Protein AF-A0A3B9QI66-F1 (afdb_monomer)

Foldseek 3Di:
DDDDDDPPDPDDDPDDDDDDDPVVVVCVVVVVDQDDDPCLVVDPDLLLNQVLVVLSVQCVVPQKDKDFLVVSCVSSVDPDDSVVVLVVLVVCQVVQPRPQWHWDAPPVRTMIMIGGDDDD

Secondary structure (DSSP, 8-state):
-----TT-----------PPPHHHHHHHHTT------GGGGG--SHHHHHHHHHHHHHSSSSSEEEEEHHHHHHHHT--S-HHHHHHHHHHHHHH--STTEEEEE-TTSSEEEEEEPP--

pLDDT: mean 89.0, std 13.98, range [36.25, 98.06]

Nearest PDB structures (foldseek):
  2o03-assembly1_A-2  TM=4.550E-01  e=5.191E-01  Mycobacterium tuberculosis
  7uoa-assembly1_A  TM=4.856E-01  e=1.124E+00  Homo sapiens
  5nl9-assembly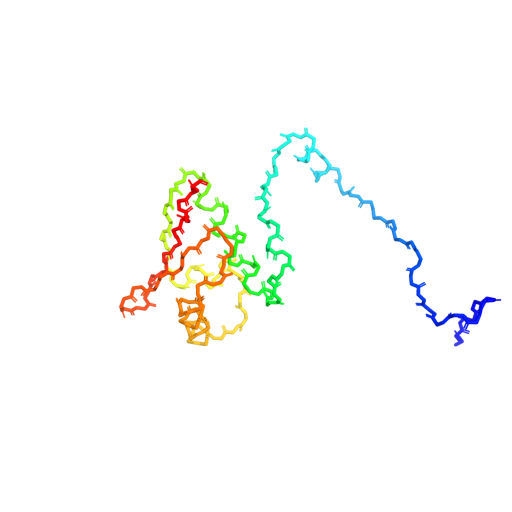1_B  TM=4.419E-01  e=9.266E-01  Leptospira interrogans serovar Copenhageni str. Fiocruz L1-130
  2dqr-assembly2_D  TM=4.094E-01  e=1.654E+00  Bacillus subtilis
  4urq-assembly1_Z  TM=3.107E-01  e=3.819E+00  Thermotoga maritima

Radius of gyration: 19.46 Å; Cα contacts (8 Å, |Δi|>4): 107; chains: 1; bounding box: 52×55×39 Å

Sequence (120 aa):
KRLENADGSEGRVMEMRITLSDWLFKAISANEVLSMHPDYFRLRKPIERRLYEIARKHCGAQHRWEVRLDLLHKKTGSRSPVKQFRYFLKELEGQQHLPDYMVEIRESGDYVTFTRRGSN

Mean predicted aligned error: 7.64 Å

Solvent-accessible surface area (backbone atoms only — not comparable to full-atom values): 7641 Å² total; per-residue (Å²): 136,85,87,79,68,100,77,84,67,84,87,71,85,88,76,85,88,81,85,76,56,72,67,59,53,50,36,57,76,68,65,74,65,83,88,74,62,80,64,52,77,70,53,81,50,71,67,58,46,45,50,49,52,52,44,52,69,58,36,66,88,34,64,59,37,77,43,46,42,71,59,49,42,59,75,63,63,61,86,64,56,70,70,58,50,50,52,54,50,52,54,47,40,74,64,52,75,53,72,66,37,40,49,46,64,47,93,89,63,53,37,36,36,40,33,53,54,81,82,127

Structure (mmCIF, N/CA/C/O backbone):
data_AF-A0A3B9QI66-F1
#
_entry.id   AF-A0A3B9QI66-F1
#
loop_
_atom_site.group_PDB
_atom_site.id
_atom_site.type_symbol
_atom_site.label_atom_id
_atom_site.label_alt_id
_atom_site.label_comp_id
_atom_site.label_asym_id
_atom_site.label_entity_id
_atom_site.label_seq_id
_atom_site.pdbx_PDB_ins_code
_atom_site.Cartn_x
_atom_site.Cartn_y
_atom_site.Cartn_z
_atom_site.occupancy
_atom_site.B_iso_or_equiv
_atom_site.auth_seq_id
_atom_site.auth_comp_id
_atom_site.auth_asym_id
_atom_site.auth_atom_id
_atom_site.pdbx_PDB_model_num
ATOM 1 N N . LYS A 1 1 ? 26.128 -34.986 -3.195 1.00 40.88 1 LYS A N 1
ATOM 2 C CA . LYS A 1 1 ? 27.363 -34.659 -3.949 1.00 40.88 1 LYS A CA 1
ATOM 3 C C . LYS A 1 1 ? 27.343 -33.155 -4.201 1.00 40.88 1 LYS A C 1
ATOM 5 O O . LYS A 1 1 ? 26.497 -32.704 -4.960 1.00 40.88 1 LYS A O 1
ATOM 10 N N . ARG A 1 2 ? 28.131 -32.382 -3.448 1.00 41.06 2 ARG A N 1
ATOM 11 C CA . ARG A 1 2 ? 28.225 -30.919 -3.577 1.00 41.06 2 ARG A CA 1
ATOM 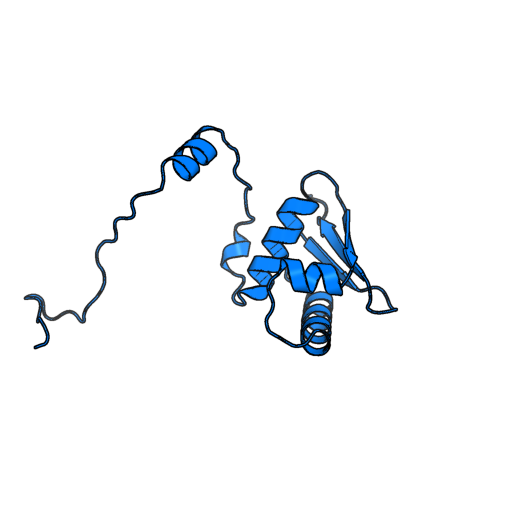12 C C . ARG A 1 2 ? 29.175 -30.637 -4.742 1.00 41.06 2 ARG A C 1
ATOM 14 O O . ARG A 1 2 ? 30.247 -31.227 -4.775 1.00 41.06 2 ARG A O 1
ATOM 21 N N . LEU A 1 3 ? 28.742 -29.846 -5.719 1.00 52.03 3 LEU A N 1
ATOM 22 C CA . LEU A 1 3 ? 29.617 -29.390 -6.797 1.00 52.03 3 LEU A CA 1
ATOM 23 C C . LEU A 1 3 ? 30.468 -28.252 -6.229 1.00 52.03 3 LEU A C 1
ATOM 25 O O . LEU A 1 3 ? 29.931 -27.229 -5.806 1.00 52.03 3 LEU A O 1
ATOM 29 N N . GLU A 1 4 ? 31.771 -28.484 -6.136 1.00 45.72 4 GLU A N 1
ATOM 30 C CA . GLU A 1 4 ? 32.769 -27.461 -5.837 1.00 45.72 4 GLU A CA 1
ATOM 31 C C . GLU A 1 4 ? 33.137 -26.768 -7.152 1.00 45.72 4 GLU A C 1
ATOM 33 O O . GLU A 1 4 ? 33.467 -27.435 -8.133 1.00 45.72 4 GLU A O 1
ATOM 38 N N . ASN A 1 5 ? 33.046 -25.439 -7.187 1.00 54.34 5 ASN A N 1
ATOM 39 C CA . ASN A 1 5 ? 33.547 -24.645 -8.305 1.00 54.34 5 ASN A CA 1
ATOM 40 C C . ASN A 1 5 ? 35.017 -24.279 -8.049 1.00 54.34 5 ASN A C 1
ATOM 42 O O . ASN A 1 5 ? 35.427 -24.072 -6.907 1.00 54.34 5 ASN A O 1
ATOM 46 N N . ALA A 1 6 ? 35.798 -24.204 -9.126 1.00 56.28 6 ALA A N 1
ATOM 47 C CA . ALA A 1 6 ? 37.263 -24.210 -9.131 1.00 56.28 6 ALA A CA 1
ATOM 48 C C . ALA A 1 6 ? 37.972 -22.939 -8.600 1.00 56.28 6 ALA A C 1
ATOM 50 O O . ALA A 1 6 ? 39.176 -22.813 -8.803 1.00 56.28 6 ALA A O 1
ATOM 51 N N . ASP A 1 7 ? 37.283 -22.007 -7.930 1.00 59.66 7 ASP A N 1
ATOM 52 C CA . ASP A 1 7 ? 37.876 -20.736 -7.465 1.00 59.66 7 ASP A CA 1
ATOM 53 C C . ASP A 1 7 ? 37.848 -20.501 -5.944 1.00 59.66 7 ASP A C 1
ATOM 55 O O . ASP A 1 7 ? 38.272 -19.446 -5.475 1.00 59.66 7 ASP A O 1
ATOM 59 N N . GLY A 1 8 ? 37.387 -21.471 -5.148 1.00 52.56 8 GLY A N 1
ATOM 60 C CA . GLY A 1 8 ? 37.434 -21.373 -3.685 1.00 52.56 8 GLY A CA 1
ATOM 61 C C . GLY A 1 8 ? 36.550 -20.278 -3.071 1.00 52.56 8 GLY A C 1
ATOM 62 O O . GLY A 1 8 ? 36.649 -20.036 -1.868 1.00 52.56 8 GLY A O 1
ATOM 63 N N . SER A 1 9 ? 35.666 -19.633 -3.840 1.00 59.41 9 SER A N 1
ATOM 64 C CA . SER A 1 9 ? 34.695 -18.680 -3.303 1.00 59.41 9 SER A CA 1
ATOM 65 C C . SER A 1 9 ? 33.343 -19.357 -3.027 1.00 59.41 9 SER A C 1
ATOM 67 O O . SER A 1 9 ? 32.790 -20.091 -3.848 1.00 59.41 9 SER A O 1
ATOM 69 N N . GLU A 1 10 ? 32.804 -19.155 -1.821 1.00 61.62 10 GLU A N 1
ATOM 70 C CA . GLU A 1 10 ? 31.506 -19.688 -1.389 1.00 61.62 10 GLU A CA 1
ATOM 71 C C . GLU A 1 10 ? 30.369 -19.258 -2.330 1.00 61.62 10 GLU A C 1
ATOM 73 O O . GLU A 1 10 ? 29.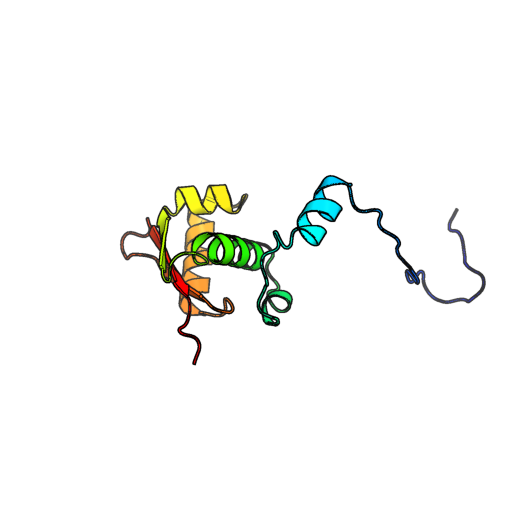839 -18.166 -2.180 1.00 61.62 10 GLU A O 1
ATOM 78 N N . GLY A 1 11 ? 29.957 -20.120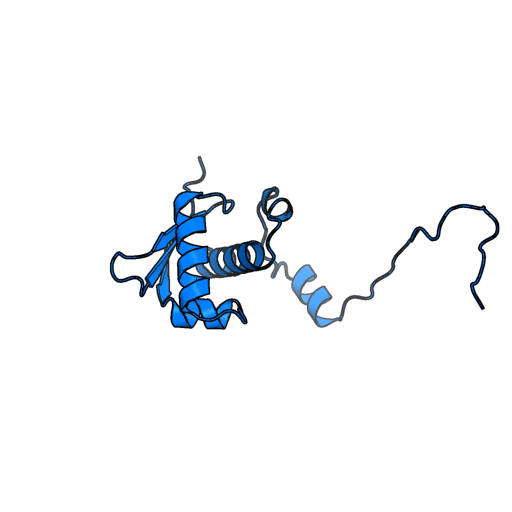 -3.264 1.00 63.53 11 GLY A N 1
ATOM 79 C CA . GLY A 1 11 ? 28.591 -20.211 -3.808 1.00 63.53 11 GLY A CA 1
ATOM 80 C C . GLY A 1 11 ? 27.839 -18.907 -4.124 1.00 63.53 11 GLY A C 1
ATOM 81 O O . GLY A 1 11 ? 26.621 -18.866 -3.937 1.00 63.53 11 GLY A O 1
ATOM 82 N N . ARG A 1 12 ? 28.513 -17.839 -4.571 1.00 75.69 12 ARG A N 1
ATOM 83 C CA . ARG A 1 12 ? 27.858 -16.570 -4.919 1.00 75.69 12 ARG A CA 1
ATOM 84 C C . ARG A 1 12 ? 27.245 -16.676 -6.309 1.00 75.69 12 ARG A C 1
ATOM 86 O O . ARG A 1 12 ? 27.895 -17.102 -7.259 1.00 75.69 12 ARG A O 1
ATOM 93 N N . VAL A 1 13 ? 25.982 -16.275 -6.433 1.00 82.69 13 VAL A N 1
ATOM 94 C CA . VAL A 1 13 ? 25.325 -16.143 -7.738 1.00 82.69 13 VAL A CA 1
ATOM 95 C C . VAL A 1 13 ? 25.957 -14.958 -8.467 1.00 82.69 13 VAL A C 1
ATOM 97 O O . VAL A 1 13 ? 25.817 -13.822 -8.021 1.00 82.69 13 VAL A O 1
ATOM 100 N N . MET A 1 14 ? 26.659 -15.237 -9.567 1.00 88.62 14 MET A N 1
ATOM 101 C CA . MET A 1 14 ? 27.354 -14.224 -10.374 1.00 88.62 14 MET A CA 1
ATOM 102 C C . MET A 1 14 ? 26.443 -13.584 -11.429 1.00 88.62 14 MET A C 1
ATOM 104 O O . MET A 1 14 ? 26.604 -12.413 -11.755 1.00 88.62 14 MET A O 1
ATOM 108 N N . GLU A 1 15 ? 25.465 -14.335 -11.939 1.00 90.69 15 GLU A N 1
ATOM 109 C CA . GLU A 1 15 ? 24.510 -13.869 -12.945 1.00 90.69 15 GLU A CA 1
ATOM 110 C C . GLU A 1 15 ? 23.165 -14.585 -12.764 1.00 90.69 15 GLU A C 1
ATOM 112 O O . GLU A 1 15 ? 23.113 -15.771 -12.430 1.00 90.69 15 GLU A O 1
ATOM 117 N N . MET A 1 16 ? 22.068 -13.867 -13.013 1.00 89.19 16 MET A N 1
ATOM 118 C CA . MET A 1 16 ? 20.734 -14.444 -13.154 1.00 89.19 16 MET A CA 1
ATOM 119 C C . MET A 1 16 ? 20.072 -13.877 -14.409 1.00 89.19 16 MET A C 1
ATOM 121 O O . MET A 1 16 ? 20.001 -12.663 -14.590 1.00 89.19 16 MET A O 1
ATOM 125 N N . ARG A 1 17 ? 19.536 -14.766 -15.248 1.00 94.19 17 ARG A N 1
ATOM 126 C CA . ARG A 1 17 ? 18.715 -14.410 -16.408 1.00 94.19 17 ARG A CA 1
ATOM 127 C C . ARG A 1 17 ? 17.266 -14.792 -16.145 1.00 94.19 17 ARG A C 1
ATOM 129 O O . ARG A 1 17 ? 16.991 -15.905 -15.707 1.00 94.19 17 ARG A O 1
ATOM 136 N N . ILE A 1 18 ? 16.351 -13.874 -16.436 1.00 92.69 18 ILE A N 1
ATOM 137 C CA . ILE A 1 18 ? 14.908 -14.081 -16.297 1.00 92.69 18 ILE A CA 1
ATOM 138 C C . ILE A 1 18 ? 14.262 -13.758 -17.643 1.00 92.69 18 ILE A C 1
ATOM 140 O O . ILE A 1 18 ? 14.486 -12.682 -18.194 1.00 92.69 18 ILE A O 1
ATOM 144 N N . THR A 1 19 ? 13.453 -14.678 -18.163 1.00 95.00 19 THR A N 1
ATOM 145 C CA . THR A 1 19 ? 12.612 -14.424 -19.338 1.00 95.00 19 THR A CA 1
ATOM 146 C C . THR A 1 19 ? 11.278 -13.855 -18.871 1.00 95.00 19 THR A C 1
ATOM 148 O O . THR A 1 19 ? 10.557 -14.502 -18.112 1.00 95.00 19 THR A O 1
ATOM 151 N N . LEU A 1 20 ? 10.950 -12.638 -19.306 1.00 93.75 20 LEU A N 1
ATOM 152 C CA . LEU A 1 20 ? 9.643 -12.039 -19.043 1.00 93.75 20 LEU A CA 1
ATOM 153 C C . LEU A 1 20 ? 8.588 -12.695 -19.935 1.00 93.75 20 LEU A C 1
ATOM 155 O O . LEU A 1 20 ? 8.849 -12.995 -21.096 1.00 93.75 20 LEU A O 1
ATOM 159 N N . SER A 1 21 ? 7.379 -12.878 -19.411 1.00 95.75 21 SER A N 1
ATOM 160 C CA . SER A 1 21 ? 6.239 -13.285 -20.235 1.00 95.75 21 SER A CA 1
ATOM 161 C C . SER A 1 21 ? 5.888 -12.206 -21.265 1.00 95.75 21 SER A C 1
ATOM 163 O O . SER A 1 21 ? 5.955 -11.017 -20.935 1.00 95.75 21 SER A O 1
ATOM 165 N N . ASP A 1 22 ? 5.379 -12.612 -22.428 1.00 94.75 22 ASP A N 1
ATOM 166 C CA . ASP A 1 22 ? 4.970 -11.702 -23.509 1.00 94.75 22 ASP A CA 1
ATOM 167 C C . ASP A 1 22 ? 4.004 -10.604 -23.049 1.00 94.75 22 ASP A C 1
ATOM 169 O O . ASP A 1 22 ? 4.096 -9.465 -23.504 1.00 94.75 22 ASP A O 1
ATOM 173 N N . TRP A 1 23 ? 3.080 -10.927 -22.135 1.00 93.56 23 TRP A N 1
ATOM 174 C CA . TRP A 1 23 ? 2.114 -9.955 -21.613 1.00 93.56 23 TRP A CA 1
ATOM 175 C C . TRP A 1 23 ? 2.826 -8.801 -20.890 1.00 93.56 23 TRP A C 1
ATOM 177 O O . TRP A 1 23 ? 2.552 -7.635 -21.164 1.00 93.56 23 TRP A O 1
ATOM 187 N N . LEU A 1 24 ? 3.766 -9.125 -19.998 1.00 89.19 24 LEU A N 1
ATOM 188 C CA . LEU A 1 24 ? 4.478 -8.144 -19.183 1.00 89.19 24 LEU A CA 1
ATOM 189 C C . LEU A 1 24 ? 5.376 -7.267 -20.055 1.00 89.19 24 LEU A C 1
ATOM 191 O O . LEU A 1 24 ? 5.434 -6.058 -19.851 1.00 89.19 24 LEU A O 1
ATOM 195 N N . PHE A 1 25 ? 6.033 -7.866 -21.051 1.00 92.25 25 PHE A N 1
ATOM 196 C CA . PHE A 1 25 ? 6.822 -7.115 -22.022 1.00 92.25 25 PHE A CA 1
ATOM 197 C C . PHE A 1 25 ? 5.956 -6.081 -22.753 1.00 92.25 25 PHE A C 1
ATOM 199 O O . PHE A 1 25 ? 6.306 -4.904 -22.777 1.00 92.25 25 PHE A O 1
ATOM 206 N N . LYS A 1 26 ? 4.779 -6.490 -23.252 1.00 93.25 26 LYS A N 1
ATOM 207 C CA . LYS A 1 26 ? 3.827 -5.585 -23.916 1.00 93.25 26 LYS A CA 1
ATOM 208 C C . LYS A 1 26 ? 3.356 -4.451 -23.004 1.00 93.25 26 LYS A C 1
ATOM 210 O O . LYS A 1 26 ? 3.334 -3.309 -23.450 1.00 93.25 26 LYS A O 1
ATOM 215 N N . ALA A 1 27 ? 3.024 -4.738 -21.745 1.00 91.44 27 ALA A N 1
ATOM 216 C CA . ALA A 1 27 ? 2.585 -3.718 -20.788 1.00 91.44 27 ALA A CA 1
ATOM 217 C C . ALA A 1 27 ? 3.674 -2.667 -20.517 1.00 91.44 27 ALA A C 1
ATOM 219 O O . ALA A 1 27 ? 3.393 -1.469 -20.476 1.00 91.44 27 ALA A O 1
ATOM 220 N N . ILE A 1 28 ? 4.933 -3.104 -20.392 1.00 89.88 28 ILE A N 1
ATOM 221 C CA . ILE A 1 28 ? 6.083 -2.199 -20.267 1.00 89.88 28 ILE A CA 1
ATOM 222 C C . ILE A 1 28 ? 6.229 -1.357 -21.540 1.00 89.88 28 ILE A C 1
ATOM 224 O O . ILE A 1 28 ? 6.340 -0.138 -21.445 1.00 89.88 28 ILE A O 1
ATOM 228 N N . SER A 1 29 ? 6.179 -1.977 -22.725 1.00 92.06 29 SER A N 1
ATOM 229 C CA . SER A 1 29 ? 6.264 -1.264 -24.009 1.00 92.06 29 SER A CA 1
ATOM 230 C C . SER A 1 29 ? 5.131 -0.253 -24.215 1.00 92.06 29 SER A C 1
ATOM 232 O O . SER A 1 29 ? 5.330 0.752 -24.890 1.00 92.06 29 SER A O 1
ATOM 234 N N . ALA A 1 30 ? 3.961 -0.499 -23.625 1.00 92.31 30 ALA A N 1
ATOM 235 C CA . ALA A 1 30 ? 2.804 0.388 -23.669 1.00 92.31 30 ALA A CA 1
ATOM 236 C C . ALA A 1 30 ? 2.807 1.477 -22.572 1.00 92.31 30 ALA A C 1
ATOM 238 O O . ALA A 1 30 ? 1.847 2.236 -22.475 1.00 92.31 30 ALA A O 1
ATOM 239 N N . ASN A 1 31 ? 3.862 1.579 -21.750 1.00 85.94 31 ASN A N 1
ATOM 240 C CA . ASN A 1 31 ? 3.936 2.477 -20.588 1.00 85.94 31 ASN A CA 1
ATOM 241 C C . ASN A 1 31 ? 2.796 2.282 -19.568 1.00 85.94 31 ASN A C 1
ATOM 243 O O . ASN A 1 31 ? 2.458 3.194 -18.813 1.00 85.94 31 ASN A O 1
ATOM 247 N N . GLU A 1 32 ? 2.238 1.075 -19.470 1.00 85.56 32 GLU A N 1
ATOM 248 C CA . GLU A 1 32 ? 1.187 0.724 -18.503 1.00 85.56 32 GLU A CA 1
ATOM 249 C C . GLU A 1 32 ? 1.773 0.379 -17.120 1.00 85.56 32 GLU A C 1
ATOM 251 O O . GLU A 1 32 ? 1.348 -0.556 -16.436 1.00 85.56 32 GLU A O 1
ATOM 256 N N . VAL A 1 33 ? 2.785 1.136 -16.696 1.00 84.69 33 VAL A N 1
ATOM 257 C CA . VAL A 1 33 ? 3.551 0.905 -15.467 1.00 84.69 33 VAL A CA 1
ATOM 258 C C . VAL A 1 33 ? 3.323 2.027 -14.459 1.00 84.69 33 VAL A C 1
ATOM 260 O O . VAL A 1 33 ? 3.229 3.203 -14.806 1.00 84.69 33 VAL A O 1
ATOM 263 N N . LEU A 1 34 ? 3.245 1.670 -13.176 1.00 87.19 34 LEU A N 1
ATOM 264 C CA . LEU A 1 34 ? 3.175 2.645 -12.088 1.00 87.19 34 LEU A CA 1
ATOM 265 C C . LEU A 1 34 ? 4.575 2.933 -11.555 1.00 87.19 34 LEU A C 1
ATOM 267 O O . LEU A 1 34 ? 5.259 2.032 -11.070 1.00 87.19 34 LEU A O 1
ATOM 271 N N . SER A 1 35 ? 4.972 4.203 -11.596 1.00 88.12 35 SER A N 1
ATOM 272 C CA . SER A 1 35 ? 6.212 4.658 -10.974 1.00 88.12 35 SER A CA 1
ATOM 273 C C . SER A 1 35 ? 6.102 4.622 -9.449 1.00 88.12 35 SER A C 1
ATOM 275 O O . SER A 1 35 ? 5.087 5.025 -8.866 1.00 88.12 35 SER A O 1
ATOM 277 N N . MET A 1 36 ? 7.170 4.149 -8.808 1.00 91.25 36 MET A N 1
ATOM 278 C CA . MET A 1 36 ? 7.308 4.083 -7.354 1.00 91.25 36 MET A CA 1
ATOM 279 C C . MET A 1 36 ? 8.323 5.124 -6.877 1.00 91.25 36 MET A C 1
ATOM 281 O O . MET A 1 36 ? 9.294 5.417 -7.573 1.00 91.25 36 MET A O 1
ATOM 285 N N . HIS A 1 37 ? 8.109 5.665 -5.680 1.00 92.44 37 HIS A N 1
ATOM 286 C CA . HIS A 1 37 ? 9.073 6.536 -5.012 1.00 92.44 37 HIS A CA 1
ATOM 287 C C . HIS A 1 37 ? 10.365 5.753 -4.703 1.00 92.44 37 HIS A C 1
ATOM 289 O O . HIS A 1 37 ? 10.257 4.602 -4.279 1.00 92.44 37 HIS A O 1
ATOM 295 N N . PRO A 1 38 ? 11.575 6.333 -4.825 1.00 93.25 38 PRO A N 1
ATOM 296 C CA . PRO A 1 38 ? 12.829 5.626 -4.529 1.00 93.25 38 PRO A CA 1
ATOM 297 C C . PRO A 1 38 ? 12.876 4.989 -3.128 1.00 93.25 38 PRO A C 1
ATOM 299 O O . PRO A 1 38 ? 13.339 3.861 -2.962 1.00 93.25 38 PRO A O 1
ATOM 302 N N . ASP A 1 39 ? 12.315 5.669 -2.123 1.00 94.62 39 ASP A N 1
ATOM 303 C CA . ASP A 1 39 ? 12.225 5.141 -0.751 1.00 94.62 39 ASP A CA 1
ATOM 304 C C . ASP A 1 39 ? 11.288 3.931 -0.593 1.00 94.62 39 ASP A C 1
ATOM 306 O O . ASP A 1 39 ? 11.321 3.278 0.450 1.00 94.62 39 ASP A O 1
ATOM 310 N N . TYR A 1 40 ? 10.497 3.559 -1.608 1.00 95.31 40 TYR A N 1
ATOM 311 C CA . TYR A 1 40 ? 9.719 2.313 -1.592 1.00 95.31 40 TYR A CA 1
ATOM 312 C C . TYR A 1 40 ? 10.613 1.102 -1.299 1.00 95.31 40 TYR A C 1
ATOM 314 O O . TYR A 1 40 ? 10.260 0.240 -0.493 1.00 95.31 40 TYR A O 1
ATOM 322 N N . PHE A 1 41 ? 11.817 1.065 -1.878 1.00 94.31 41 PHE A N 1
ATOM 323 C CA . PHE A 1 41 ? 12.758 -0.036 -1.668 1.00 94.31 41 PHE A CA 1
ATOM 324 C C . PHE A 1 41 ? 13.321 -0.084 -0.241 1.00 94.31 41 PHE A C 1
ATOM 326 O O . PHE A 1 41 ? 13.796 -1.136 0.193 1.00 94.31 41 PHE A O 1
ATOM 333 N N . ARG A 1 42 ? 13.218 1.018 0.519 1.00 95.25 42 ARG A N 1
ATOM 334 C CA . ARG A 1 42 ? 13.607 1.078 1.936 1.00 95.25 42 ARG A CA 1
ATOM 335 C C . ARG A 1 42 ? 12.555 0.471 2.864 1.00 95.25 42 ARG A C 1
ATOM 337 O O . ARG A 1 42 ? 12.904 0.099 3.984 1.00 95.25 42 ARG A O 1
ATOM 344 N N . LEU A 1 43 ? 11.305 0.312 2.414 1.00 95.69 43 LEU A N 1
ATOM 345 C CA . LEU A 1 43 ? 10.278 -0.403 3.174 1.00 95.69 43 LEU A CA 1
ATOM 346 C C . LEU A 1 43 ? 10.721 -1.853 3.372 1.00 95.69 43 LEU A C 1
ATOM 348 O O . LEU A 1 43 ? 10.924 -2.591 2.403 1.00 95.69 43 LEU A O 1
ATOM 352 N N . ARG A 1 44 ? 10.887 -2.264 4.630 1.00 94.44 44 ARG A N 1
ATOM 353 C CA . ARG A 1 44 ? 11.380 -3.606 4.973 1.00 94.44 44 ARG A CA 1
ATOM 354 C C . ARG A 1 44 ? 10.256 -4.613 5.164 1.00 94.44 44 ARG A C 1
ATOM 356 O O . ARG A 1 44 ? 10.464 -5.794 4.900 1.00 94.44 44 ARG A O 1
ATOM 363 N N . LYS A 1 45 ? 9.071 -4.176 5.605 1.00 94.50 45 LYS A N 1
ATOM 364 C CA . LYS A 1 45 ? 7.949 -5.091 5.833 1.00 94.50 45 LYS A CA 1
ATOM 365 C C . LYS A 1 45 ? 7.183 -5.314 4.519 1.00 94.50 45 LYS A C 1
ATOM 367 O O . LYS A 1 45 ? 6.717 -4.340 3.925 1.00 94.50 45 LYS A O 1
ATOM 372 N N . PRO A 1 46 ? 6.978 -6.570 4.071 1.00 94.81 46 PRO A N 1
ATOM 373 C CA . PRO A 1 46 ? 6.226 -6.856 2.844 1.00 94.81 46 PRO A CA 1
ATOM 374 C C . PRO A 1 46 ? 4.817 -6.251 2.834 1.00 94.81 46 PRO A C 1
ATOM 376 O O . PRO A 1 46 ? 4.340 -5.788 1.802 1.00 94.81 46 PRO A O 1
ATOM 379 N N . ILE A 1 47 ? 4.166 -6.199 3.999 1.00 95.81 47 ILE A N 1
ATOM 380 C CA . ILE A 1 47 ? 2.830 -5.614 4.139 1.00 95.81 47 ILE A CA 1
ATOM 381 C C . ILE A 1 47 ? 2.820 -4.096 3.898 1.00 95.81 47 ILE A C 1
ATOM 383 O O . ILE A 1 47 ? 1.878 -3.585 3.301 1.00 95.81 47 ILE A O 1
ATOM 387 N N . GLU A 1 48 ? 3.879 -3.377 4.282 1.00 96.62 48 GLU A N 1
ATOM 388 C CA . GLU A 1 48 ? 4.003 -1.933 4.039 1.00 96.62 48 GLU A CA 1
ATOM 389 C C . GLU A 1 48 ? 4.192 -1.657 2.548 1.00 96.62 48 GLU A C 1
ATOM 391 O O . GLU A 1 48 ? 3.524 -0.784 1.999 1.00 96.62 48 GLU A O 1
ATOM 396 N N . ARG A 1 49 ? 5.024 -2.457 1.863 1.00 97.25 49 ARG A N 1
ATOM 397 C CA . ARG A 1 49 ? 5.161 -2.393 0.396 1.00 97.25 49 ARG A CA 1
ATOM 398 C C . ARG A 1 49 ? 3.822 -2.619 -0.293 1.00 97.25 49 ARG A C 1
ATOM 400 O O . ARG A 1 49 ? 3.437 -1.847 -1.168 1.00 97.25 49 ARG A O 1
ATOM 407 N N . ARG A 1 50 ? 3.074 -3.631 0.153 1.00 97.25 50 ARG A N 1
ATOM 408 C CA . ARG A 1 50 ? 1.763 -3.934 -0.416 1.00 97.25 50 ARG A CA 1
ATOM 409 C C . ARG A 1 50 ? 0.763 -2.796 -0.209 1.00 97.25 50 ARG A C 1
ATOM 411 O O . ARG A 1 50 ? 0.002 -2.478 -1.119 1.00 97.25 50 ARG A O 1
ATOM 418 N N . LEU A 1 51 ? 0.763 -2.171 0.966 1.00 97.06 51 LEU A N 1
ATOM 419 C CA . LEU A 1 51 ? -0.071 -1.001 1.244 1.00 97.06 51 LEU A CA 1
ATOM 420 C C . LEU A 1 51 ? 0.321 0.199 0.380 1.00 97.06 51 LEU A C 1
ATOM 422 O O . LEU A 1 51 ? -0.571 0.839 -0.172 1.00 97.06 51 LEU A O 1
ATOM 426 N N . TYR A 1 52 ? 1.621 0.453 0.201 1.00 96.50 52 TYR A N 1
ATOM 427 C CA . TYR A 1 52 ? 2.115 1.491 -0.707 1.00 96.50 52 TYR A CA 1
ATOM 428 C C . TYR A 1 52 ? 1.602 1.280 -2.134 1.00 96.50 52 TYR A C 1
ATOM 430 O O . TYR A 1 52 ? 1.064 2.203 -2.734 1.00 96.50 52 TYR A O 1
ATOM 438 N N . GLU A 1 53 ? 1.719 0.067 -2.677 1.00 95.69 53 GLU A N 1
ATOM 439 C CA . GLU A 1 53 ? 1.257 -0.257 -4.035 1.00 95.69 53 GLU A CA 1
ATOM 440 C C . GLU A 1 53 ? -0.245 -0.022 -4.206 1.00 95.69 53 GLU A C 1
ATOM 442 O O . GLU A 1 53 ? -0.685 0.552 -5.204 1.00 95.69 53 GLU A O 1
ATOM 447 N N . ILE A 1 54 ? -1.039 -0.458 -3.223 1.00 96.38 54 ILE A N 1
ATOM 448 C CA . ILE A 1 54 ? -2.492 -0.277 -3.221 1.00 96.38 54 ILE A CA 1
ATOM 449 C C . ILE A 1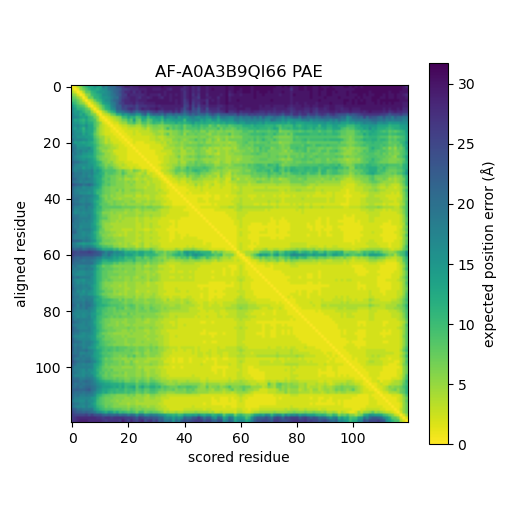 54 ? -2.827 1.218 -3.162 1.00 96.38 54 ILE A C 1
ATOM 451 O O . ILE A 1 54 ? -3.626 1.689 -3.973 1.00 96.38 54 ILE A O 1
ATOM 455 N N . ALA A 1 55 ? -2.190 1.969 -2.259 1.00 95.38 55 ALA A N 1
ATOM 456 C CA . ALA A 1 55 ? -2.355 3.414 -2.162 1.00 95.38 55 ALA A CA 1
ATOM 457 C C . ALA A 1 55 ? -1.957 4.102 -3.475 1.00 95.38 55 ALA A C 1
ATOM 459 O O . ALA A 1 55 ? -2.735 4.882 -4.009 1.00 95.38 55 ALA A O 1
ATOM 460 N N . ARG A 1 56 ? -0.817 3.747 -4.077 1.00 93.94 56 ARG A N 1
ATOM 461 C CA . ARG A 1 56 ? -0.351 4.298 -5.360 1.00 93.94 56 ARG A CA 1
ATOM 462 C C . ARG A 1 56 ? -1.328 4.036 -6.496 1.00 93.94 56 ARG A C 1
ATOM 464 O O . ARG A 1 56 ? -1.613 4.941 -7.278 1.00 93.94 56 ARG A O 1
ATOM 471 N N . LYS A 1 57 ? -1.883 2.824 -6.568 1.00 93.31 57 LYS A N 1
ATOM 472 C CA . LYS A 1 57 ? -2.884 2.462 -7.578 1.00 93.31 57 LYS A CA 1
ATOM 473 C C . LYS A 1 57 ? -4.181 3.257 -7.416 1.00 93.31 57 LYS A C 1
ATOM 475 O O . LYS A 1 57 ? -4.788 3.614 -8.422 1.00 93.31 57 LYS A O 1
ATOM 480 N N . HIS A 1 58 ? -4.614 3.519 -6.182 1.00 93.94 58 HIS A N 1
ATOM 481 C CA . HIS A 1 58 ? -5.911 4.141 -5.901 1.00 93.94 58 HIS A CA 1
ATOM 482 C C . HIS A 1 58 ? -5.870 5.673 -5.747 1.00 93.94 58 HIS A C 1
ATOM 484 O O . HIS A 1 58 ? -6.838 6.336 -6.120 1.00 93.94 58 HIS A O 1
ATOM 490 N N . CYS A 1 59 ? -4.758 6.236 -5.270 1.00 90.31 59 CYS A N 1
ATOM 491 C CA . CYS A 1 59 ? -4.485 7.675 -5.161 1.00 90.31 59 CYS A CA 1
ATOM 492 C C . CYS A 1 59 ? -3.808 8.258 -6.422 1.00 90.31 59 CYS A C 1
ATOM 494 O O . CYS A 1 59 ? -3.329 9.388 -6.407 1.00 90.31 59 CYS A O 1
ATOM 496 N N . GLY A 1 60 ? -3.705 7.491 -7.513 1.00 72.94 60 GLY A N 1
ATOM 497 C CA . GLY A 1 60 ? -3.149 7.980 -8.780 1.00 72.94 60 GLY A CA 1
ATOM 498 C C . GLY A 1 60 ? -4.082 8.959 -9.502 1.00 72.94 60 GLY A C 1
ATOM 499 O O . GLY A 1 60 ? -3.628 9.973 -10.016 1.00 72.94 60 GLY A O 1
ATOM 500 N N . ALA A 1 61 ? -5.391 8.682 -9.495 1.00 72.06 61 ALA A N 1
ATOM 501 C CA . ALA A 1 61 ? -6.408 9.540 -10.114 1.00 72.06 61 ALA A CA 1
ATOM 502 C C . ALA A 1 61 ? -6.978 10.608 -9.160 1.00 72.06 61 ALA A C 1
ATOM 504 O O . ALA A 1 61 ? -7.610 11.560 -9.604 1.00 72.06 61 ALA A O 1
ATOM 505 N N . GLN A 1 62 ? -6.778 10.449 -7.849 1.00 88.75 62 GLN A N 1
ATOM 506 C CA . GLN A 1 62 ? -7.366 11.293 -6.805 1.00 88.75 62 GLN A CA 1
ATOM 507 C C . GLN A 1 62 ? -6.372 11.513 -5.665 1.00 88.75 62 GLN A C 1
ATOM 509 O O . GLN A 1 62 ? -5.623 10.611 -5.304 1.00 88.75 62 GLN A O 1
ATOM 514 N N . HIS A 1 63 ? -6.394 12.695 -5.054 1.00 90.56 63 HIS A N 1
ATOM 515 C CA . HIS A 1 63 ? -5.453 13.050 -3.987 1.00 90.56 63 HIS A CA 1
ATOM 516 C C . HIS A 1 63 ? -5.637 12.222 -2.701 1.00 90.56 63 HIS A C 1
ATOM 518 O O . HIS A 1 63 ? -4.681 11.978 -1.965 1.00 90.56 63 HIS A O 1
ATOM 524 N N . ARG A 1 64 ? -6.863 11.758 -2.450 1.00 95.38 64 ARG A N 1
ATOM 525 C CA . ARG A 1 64 ? -7.262 11.022 -1.251 1.00 95.38 64 ARG A CA 1
ATOM 526 C C . ARG A 1 64 ? -8.062 9.790 -1.647 1.00 95.38 64 ARG A C 1
ATOM 528 O O . ARG A 1 64 ? -8.933 9.880 -2.503 1.00 95.38 64 ARG A O 1
ATOM 535 N N . TRP A 1 65 ? -7.799 8.663 -0.999 1.00 96.50 65 TRP A N 1
ATOM 536 C CA . TRP A 1 65 ? -8.576 7.440 -1.159 1.00 96.50 65 TRP A CA 1
ATOM 537 C C . TRP A 1 65 ? -8.937 6.861 0.204 1.00 96.50 65 TRP A C 1
ATOM 539 O O . TRP A 1 65 ? -8.073 6.659 1.053 1.00 96.50 65 TRP A O 1
ATOM 549 N N . 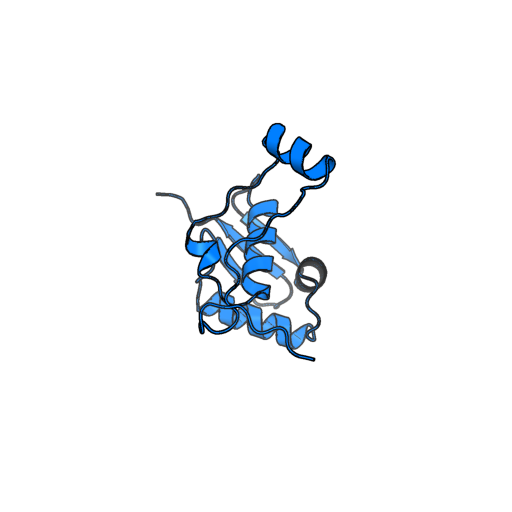GLU A 1 66 ? -10.219 6.578 0.403 1.00 96.75 66 GLU A N 1
ATOM 550 C CA . GLU A 1 66 ? -10.731 5.955 1.616 1.00 96.75 66 GLU A CA 1
ATOM 551 C C . GLU A 1 66 ? -11.237 4.542 1.317 1.00 96.75 66 GLU A C 1
ATOM 553 O O . GLU A 1 66 ? -11.848 4.276 0.279 1.00 96.75 66 GLU A O 1
ATOM 558 N N . VAL A 1 67 ? -10.970 3.619 2.237 1.00 97.50 67 VAL A N 1
ATOM 559 C CA . VAL A 1 67 ? -11.318 2.211 2.089 1.00 97.50 67 VAL A CA 1
ATOM 560 C C . VAL A 1 67 ? -11.702 1.604 3.428 1.00 97.50 67 VAL A C 1
ATOM 562 O O . VAL A 1 67 ? -11.118 1.914 4.466 1.00 97.50 67 VAL A O 1
ATOM 565 N N . ARG A 1 68 ? -12.677 0.694 3.409 1.00 97.94 68 ARG A N 1
ATOM 566 C CA . ARG A 1 68 ? -13.014 -0.099 4.590 1.00 97.94 68 ARG A CA 1
ATOM 567 C C . ARG A 1 68 ? -11.852 -1.000 5.001 1.00 97.94 68 ARG A C 1
ATOM 569 O O . ARG A 1 68 ? -11.216 -1.624 4.150 1.00 97.94 68 ARG A O 1
ATOM 576 N N . LEU A 1 69 ? -11.631 -1.137 6.304 1.00 97.38 69 LEU A N 1
ATOM 577 C CA . LEU A 1 69 ? -10.567 -1.954 6.885 1.00 97.38 69 LEU A CA 1
ATOM 578 C C . LEU A 1 69 ? -10.626 -3.411 6.401 1.00 97.38 69 LEU A C 1
ATOM 580 O O . LEU A 1 69 ? -9.596 -3.982 6.047 1.00 97.38 69 LEU A O 1
ATOM 584 N N . ASP A 1 70 ? -11.819 -4.008 6.354 1.00 96.56 70 ASP A N 1
ATOM 585 C CA . ASP A 1 70 ? -12.005 -5.398 5.925 1.00 96.56 70 ASP A CA 1
ATOM 586 C C . ASP A 1 70 ? -11.695 -5.592 4.433 1.00 96.56 70 ASP A C 1
ATOM 588 O O . ASP A 1 70 ? -11.094 -6.593 4.036 1.00 96.56 70 ASP A O 1
ATOM 592 N N . LEU A 1 71 ? -12.032 -4.603 3.603 1.00 97.94 71 LEU A N 1
ATOM 593 C CA . LEU A 1 71 ? -11.698 -4.622 2.184 1.00 97.94 71 LEU A CA 1
ATOM 594 C C . LEU A 1 71 ? -10.196 -4.411 1.959 1.00 97.94 71 LEU A C 1
ATOM 596 O O . LEU A 1 71 ? -9.607 -5.071 1.104 1.00 97.94 71 LEU A O 1
ATOM 600 N N . LEU A 1 72 ? -9.560 -3.526 2.729 1.00 98.06 72 LEU A N 1
ATOM 601 C CA . LEU A 1 72 ? -8.114 -3.322 2.672 1.00 98.06 72 LEU A CA 1
ATOM 602 C C . LEU A 1 72 ? -7.354 -4.585 3.100 1.00 98.06 72 LEU A C 1
ATOM 604 O O . LEU A 1 72 ? -6.410 -4.993 2.424 1.00 98.06 72 LEU A O 1
ATOM 608 N N . HIS A 1 73 ? -7.802 -5.252 4.166 1.00 98.06 73 HIS A N 1
ATOM 609 C CA . HIS A 1 73 ? -7.260 -6.540 4.608 1.00 98.06 73 HIS A CA 1
ATOM 610 C C . HIS A 1 73 ? -7.306 -7.585 3.482 1.00 98.06 73 HIS A C 1
ATOM 612 O O . HIS A 1 73 ? -6.279 -8.173 3.143 1.00 98.06 73 HIS A O 1
ATOM 618 N N . LYS A 1 74 ? -8.445 -7.707 2.787 1.00 97.56 74 LYS A N 1
ATOM 619 C CA . LYS A 1 74 ? -8.573 -8.578 1.604 1.00 97.56 74 LYS A CA 1
ATOM 620 C C . LYS A 1 74 ? -7.647 -8.162 0.454 1.00 97.56 74 LYS A C 1
ATOM 622 O O . LYS A 1 74 ? -6.966 -9.012 -0.109 1.00 97.56 74 LYS A O 1
ATOM 627 N N . LYS A 1 75 ? -7.574 -6.867 0.116 1.00 97.38 75 LYS A N 1
ATOM 628 C CA . LYS A 1 75 ? -6.715 -6.338 -0.970 1.00 97.38 75 LYS A CA 1
ATOM 629 C C . LYS A 1 75 ? -5.221 -6.563 -0.716 1.00 97.38 75 LYS A C 1
ATOM 631 O O . LYS A 1 75 ? -4.461 -6.800 -1.659 1.00 97.38 75 LYS A O 1
ATOM 636 N N . THR A 1 76 ? -4.800 -6.471 0.545 1.00 96.94 76 THR A N 1
ATOM 637 C CA . THR A 1 76 ? -3.415 -6.760 0.946 1.00 96.94 76 THR A CA 1
ATOM 638 C C . THR A 1 76 ? -3.092 -8.250 0.923 1.00 96.94 76 THR A C 1
ATOM 640 O O . THR A 1 76 ? -1.921 -8.601 0.818 1.00 96.94 76 THR A O 1
ATOM 643 N N . GLY A 1 77 ? -4.102 -9.122 1.000 1.00 95.31 77 GLY A N 1
ATOM 644 C CA . GLY A 1 77 ? -3.899 -10.563 1.135 1.00 95.31 77 GLY A CA 1
ATOM 645 C C . GLY A 1 77 ? -3.282 -10.948 2.482 1.00 95.31 77 GLY A C 1
ATOM 646 O O . GLY A 1 77 ? -2.630 -11.990 2.580 1.00 95.31 77 GLY A O 1
ATOM 647 N N . SER A 1 78 ? -3.438 -10.106 3.513 1.00 95.12 78 SER A N 1
ATOM 648 C CA . SER A 1 78 ? -2.880 -10.383 4.835 1.00 95.12 78 SER A CA 1
ATOM 649 C C . SER A 1 78 ? -3.478 -11.663 5.421 1.00 95.12 78 SER A C 1
ATOM 651 O O . SER A 1 78 ? -4.693 -11.851 5.442 1.00 95.12 78 SER A O 1
ATOM 653 N N . ARG A 1 79 ? -2.611 -12.534 5.945 1.00 94.94 79 ARG A N 1
ATOM 654 C CA . ARG A 1 79 ? -3.014 -13.764 6.646 1.00 94.94 79 ARG A CA 1
ATOM 655 C C . ARG A 1 79 ? -3.233 -13.556 8.144 1.00 94.94 79 ARG A C 1
ATOM 657 O O . ARG A 1 79 ? -3.718 -14.462 8.813 1.00 94.94 79 ARG A O 1
ATOM 664 N N . SER A 1 80 ? -2.860 -12.394 8.685 1.00 94.88 80 SER A N 1
ATOM 665 C CA . SER A 1 80 ? -3.078 -12.098 10.100 1.00 94.88 80 SER A CA 1
ATOM 666 C C . SER A 1 80 ? -4.565 -11.863 10.391 1.00 94.88 80 SER A C 1
ATOM 668 O O . SER A 1 80 ? -5.298 -11.398 9.512 1.00 94.88 80 SER A O 1
ATOM 670 N N . PRO A 1 81 ? -5.035 -12.127 11.623 1.00 96.69 81 PRO A N 1
ATOM 671 C CA . PRO A 1 81 ? -6.374 -11.733 12.042 1.00 96.69 81 PRO A CA 1
ATOM 672 C C . PRO A 1 81 ? -6.605 -10.228 11.854 1.00 96.69 81 PRO A C 1
ATOM 674 O O . PRO A 1 81 ? -5.711 -9.420 12.114 1.00 96.69 81 PRO A O 1
ATOM 677 N N . VAL A 1 82 ? -7.830 -9.829 11.492 1.00 95.56 82 VAL A N 1
ATOM 678 C CA . VAL A 1 82 ? -8.186 -8.418 11.222 1.00 95.56 82 VAL A CA 1
ATOM 679 C C . VAL A 1 82 ? -7.824 -7.492 12.391 1.00 95.56 82 VAL A C 1
ATOM 681 O O . VAL A 1 82 ? -7.360 -6.377 12.175 1.00 95.56 82 VAL A O 1
ATOM 684 N N . LYS A 1 83 ? -7.953 -7.966 13.637 1.00 95.25 83 LYS A N 1
ATOM 685 C CA . LYS A 1 83 ? -7.561 -7.209 14.837 1.00 95.25 83 LYS A CA 1
ATOM 686 C C . LYS A 1 83 ? -6.060 -6.891 14.871 1.00 95.25 83 LYS A C 1
ATOM 688 O O . LYS A 1 83 ? -5.689 -5.767 15.195 1.00 95.25 83 LYS A O 1
ATOM 693 N N . GLN A 1 84 ? -5.206 -7.853 14.515 1.00 96.38 84 GLN A N 1
ATOM 694 C CA . GLN A 1 84 ? -3.756 -7.634 14.441 1.00 96.38 84 GLN A CA 1
ATOM 695 C C . GLN A 1 84 ? -3.398 -6.724 13.267 1.00 96.38 84 GLN A C 1
ATOM 697 O O . GLN A 1 84 ? -2.550 -5.851 13.404 1.00 96.38 84 GLN A O 1
ATOM 702 N N . PHE A 1 85 ? -4.082 -6.877 12.131 1.00 96.75 85 PHE A N 1
ATOM 703 C CA . PHE A 1 85 ? -3.912 -5.976 10.995 1.00 96.75 85 PHE A CA 1
ATOM 704 C C . PHE A 1 85 ? -4.279 -4.528 11.346 1.00 96.75 85 PHE A C 1
ATOM 706 O O . PHE A 1 85 ? -3.539 -3.612 11.005 1.00 96.75 85 PHE A O 1
ATOM 713 N N . ARG A 1 86 ? -5.370 -4.317 12.094 1.00 96.06 86 ARG A N 1
ATOM 714 C CA . ARG A 1 86 ? -5.746 -2.997 12.618 1.00 96.06 86 ARG A CA 1
ATOM 715 C C . ARG A 1 86 ? -4.665 -2.417 13.527 1.00 96.06 86 ARG A C 1
ATOM 717 O O . ARG A 1 86 ? -4.333 -1.249 13.378 1.00 96.06 86 ARG A O 1
ATOM 724 N N . TYR A 1 87 ? -4.127 -3.216 14.448 1.00 95.81 87 TYR A N 1
ATOM 725 C CA . TYR A 1 87 ? -3.046 -2.780 15.335 1.00 95.81 87 TYR A CA 1
ATOM 726 C C . TYR A 1 87 ? -1.804 -2.360 14.536 1.00 95.81 87 TYR A C 1
ATOM 728 O O . TYR A 1 87 ? -1.286 -1.267 14.729 1.00 95.81 87 TYR A O 1
ATOM 736 N N . PHE A 1 88 ? -1.407 -3.170 13.554 1.00 96.06 88 PHE A N 1
ATOM 737 C CA . PHE A 1 88 ? -0.317 -2.834 12.642 1.00 96.06 88 PHE A CA 1
ATOM 738 C C . PHE A 1 88 ? -0.572 -1.519 11.882 1.00 96.06 88 PHE A C 1
ATOM 740 O O . PHE A 1 88 ? 0.318 -0.680 11.774 1.00 96.06 88 PHE A O 1
ATOM 747 N N . LEU A 1 89 ? -1.792 -1.303 11.378 1.00 96.94 89 LEU A N 1
ATOM 748 C CA . LEU A 1 89 ? -2.135 -0.048 10.710 1.00 96.94 89 LEU A CA 1
ATOM 749 C C . LEU A 1 89 ? -2.100 1.146 11.673 1.00 96.94 89 LEU A C 1
ATOM 751 O O . LEU A 1 89 ? -1.726 2.233 11.251 1.00 96.94 89 LEU A O 1
ATOM 755 N N . LYS A 1 90 ? -2.471 0.963 12.947 1.00 96.44 90 LYS A N 1
ATOM 756 C CA . LYS A 1 90 ? -2.375 2.009 13.978 1.00 96.44 90 LYS A CA 1
ATOM 757 C C . LYS A 1 90 ? -0.919 2.388 14.260 1.00 96.44 90 LYS A C 1
ATOM 759 O O . LYS A 1 90 ? -0.614 3.570 14.375 1.00 96.44 90 LYS A O 1
ATOM 764 N N . GLU A 1 91 ? -0.006 1.417 14.305 1.00 96.25 91 GLU A N 1
ATOM 765 C CA . GLU A 1 91 ? 1.434 1.704 14.397 1.00 96.25 91 GLU A CA 1
ATOM 766 C C . GLU A 1 91 ? 1.933 2.475 13.169 1.00 96.25 91 GLU A C 1
ATO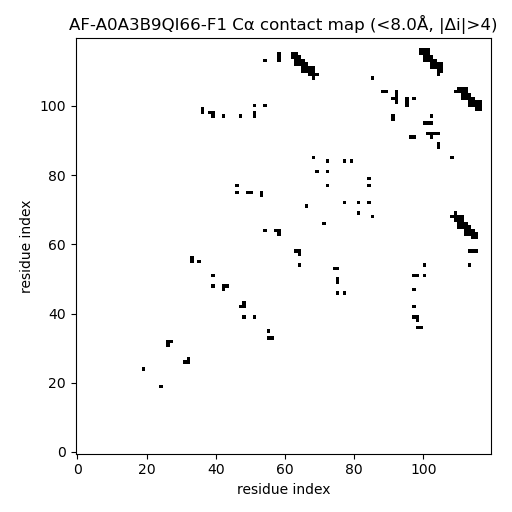M 768 O O . GLU A 1 91 ? 2.675 3.448 13.298 1.00 96.25 91 GLU A O 1
ATOM 773 N N . LEU A 1 92 ? 1.488 2.073 11.977 1.00 96.06 92 LEU A N 1
ATOM 774 C CA . LEU A 1 92 ? 1.830 2.737 10.723 1.00 96.06 92 LEU A CA 1
ATOM 775 C C . LEU A 1 92 ? 1.300 4.181 10.658 1.00 96.06 92 LEU A C 1
ATOM 777 O O . LEU A 1 92 ? 2.031 5.075 10.236 1.00 96.06 92 LEU A O 1
ATOM 781 N N . GLU A 1 93 ? 0.063 4.411 11.107 1.00 96.81 93 GLU A N 1
ATOM 782 C CA . GLU A 1 93 ? -0.537 5.742 11.286 1.00 96.81 93 GLU A CA 1
ATOM 783 C C . GLU A 1 93 ? 0.279 6.598 12.267 1.00 96.81 93 GLU A C 1
ATOM 785 O O . GLU A 1 93 ? 0.458 7.788 12.032 1.00 96.81 93 GLU A O 1
ATOM 790 N N . GLY A 1 94 ? 0.826 6.016 13.338 1.00 96.25 94 GLY A N 1
ATOM 791 C CA . GLY A 1 94 ? 1.685 6.748 14.273 1.00 96.25 94 GLY A CA 1
ATOM 792 C C . GLY A 1 94 ? 3.053 7.118 13.690 1.00 96.25 94 GLY A C 1
ATOM 793 O O . GLY A 1 94 ? 3.576 8.194 13.966 1.00 96.25 94 GLY A O 1
ATOM 794 N N . GLN A 1 95 ? 3.643 6.241 12.874 1.00 95.62 95 GLN A N 1
ATOM 795 C CA . GLN A 1 95 ? 4.991 6.442 12.330 1.00 95.62 95 GLN A CA 1
ATOM 796 C C . GLN A 1 95 ? 5.022 7.268 11.038 1.00 95.62 95 GLN A C 1
ATOM 798 O O . GLN A 1 95 ? 6.043 7.884 10.740 1.00 95.62 95 GLN A O 1
ATOM 803 N N . GLN A 1 96 ? 3.944 7.254 10.246 1.00 95.19 96 GLN A N 1
ATOM 804 C CA . GLN A 1 96 ? 3.820 8.001 8.987 1.00 95.19 96 GLN A CA 1
ATOM 805 C C . GLN A 1 96 ? 5.036 7.848 8.054 1.00 95.19 96 GLN A C 1
ATOM 807 O O . GLN A 1 96 ? 5.499 8.820 7.458 1.00 95.19 96 GLN A O 1
ATOM 812 N N . HIS A 1 97 ? 5.571 6.634 7.911 1.00 94.25 97 HIS A N 1
ATOM 813 C CA . HIS A 1 97 ? 6.798 6.391 7.139 1.00 94.25 97 HIS A CA 1
ATOM 814 C C . HIS A 1 97 ? 6.539 5.822 5.729 1.00 94.25 97 HIS A C 1
ATOM 816 O O . HIS A 1 97 ? 7.479 5.426 5.034 1.00 94.25 97 HIS A O 1
ATOM 822 N N . LEU A 1 98 ? 5.275 5.716 5.302 1.00 95.50 98 LEU A N 1
ATOM 823 C CA . LEU A 1 98 ? 4.946 5.343 3.926 1.00 95.50 98 LEU A CA 1
ATOM 824 C C . LEU A 1 98 ? 5.369 6.480 2.978 1.00 95.50 98 LEU A C 1
ATOM 826 O O . LEU A 1 98 ? 4.878 7.600 3.138 1.00 95.50 98 LEU A O 1
ATOM 830 N N . PRO A 1 99 ? 6.248 6.225 1.988 1.00 94.75 99 PRO A N 1
ATOM 831 C CA . PRO A 1 99 ? 6.643 7.244 1.019 1.00 94.75 99 PRO A CA 1
ATOM 832 C C . PRO A 1 99 ? 5.419 7.812 0.299 1.00 94.75 99 PRO A C 1
ATOM 834 O O . PRO A 1 99 ? 4.459 7.078 0.082 1.00 94.75 99 PRO A O 1
ATOM 837 N N . ASP A 1 100 ? 5.441 9.090 -0.078 1.00 93.69 100 ASP A N 1
ATOM 838 C CA . ASP A 1 100 ? 4.353 9.820 -0.758 1.00 93.69 100 ASP A CA 1
ATOM 839 C C . ASP A 1 100 ? 2.988 9.870 -0.051 1.00 93.69 100 ASP A C 1
ATOM 841 O O . ASP A 1 100 ? 2.115 10.599 -0.518 1.00 93.69 100 ASP A O 1
ATOM 845 N N . TYR A 1 101 ? 2.758 9.133 1.038 1.00 95.62 101 TYR A N 1
ATOM 846 C CA . TYR A 1 101 ? 1.420 8.939 1.596 1.00 95.62 101 TYR A CA 1
ATOM 847 C C . TYR A 1 101 ? 1.370 9.199 3.100 1.00 95.62 101 TYR A C 1
ATOM 849 O O . TYR A 1 101 ? 2.312 8.929 3.848 1.00 95.62 101 TYR A O 1
ATOM 857 N N . MET A 1 102 ? 0.245 9.749 3.532 1.00 96.12 102 MET A N 1
ATOM 858 C CA . MET A 1 102 ? -0.189 9.793 4.920 1.00 96.12 102 MET A CA 1
ATOM 859 C C . MET A 1 102 ? -1.296 8.756 5.103 1.00 96.12 102 MET A C 1
ATOM 861 O O . MET A 1 102 ? -2.142 8.604 4.216 1.00 96.12 102 MET A O 1
ATOM 865 N N . VAL A 1 103 ? -1.266 8.030 6.219 1.00 97.06 103 VAL A N 1
ATOM 866 C CA . VAL A 1 103 ? -2.263 7.001 6.545 1.00 97.06 103 VAL A CA 1
ATOM 867 C C . VAL A 1 103 ? -3.011 7.398 7.797 1.00 97.06 103 VAL A C 1
ATOM 869 O O . VAL A 1 103 ? -2.389 7.643 8.821 1.00 97.06 103 VAL A O 1
ATOM 872 N N . GLU A 1 104 ? -4.333 7.410 7.721 1.00 97.19 104 GLU A N 1
ATOM 873 C CA . GLU A 1 104 ? -5.205 7.736 8.846 1.00 97.19 104 GLU A CA 1
ATOM 874 C C . GLU A 1 104 ? -6.279 6.663 8.991 1.00 97.19 104 GLU A C 1
ATOM 876 O O . GLU A 1 104 ? -6.802 6.142 8.005 1.00 97.19 104 GLU A O 1
ATOM 881 N N . ILE A 1 105 ? -6.638 6.330 10.220 1.00 96.69 105 ILE A N 1
ATOM 882 C CA . ILE A 1 105 ? -7.693 5.383 10.550 1.00 96.69 105 ILE A CA 1
ATOM 883 C C . ILE A 1 105 ? -8.748 6.148 11.328 1.00 96.69 105 ILE A C 1
ATOM 885 O O . ILE A 1 105 ? -8.465 6.684 12.401 1.00 96.69 105 ILE A O 1
ATOM 889 N N . ARG A 1 106 ? -9.986 6.144 10.820 1.00 93.88 106 ARG A N 1
ATOM 890 C CA . ARG A 1 106 ? -11.116 6.784 11.507 1.00 93.88 106 ARG A CA 1
ATOM 891 C C . ARG A 1 106 ? -11.233 6.283 12.946 1.00 93.88 106 ARG A C 1
ATOM 893 O O . ARG A 1 106 ? -10.902 5.135 13.232 1.00 93.88 106 ARG A O 1
ATOM 900 N N . GLU A 1 107 ? -11.786 7.113 13.823 1.00 89.00 107 GLU A N 1
ATOM 901 C CA . GLU A 1 107 ? -11.947 6.798 15.248 1.00 89.00 107 GLU A CA 1
ATOM 902 C C . GLU A 1 107 ? -12.719 5.489 15.490 1.00 89.00 107 GLU A C 1
ATOM 904 O O . GLU A 1 107 ? -12.334 4.696 16.345 1.00 89.00 107 GLU A O 1
ATOM 909 N N . SER A 1 108 ? -13.723 5.187 14.655 1.00 90.62 108 SER A N 1
ATOM 910 C CA . SER A 1 108 ? -14.458 3.913 14.715 1.00 90.62 108 SER A CA 1
ATOM 911 C C . SER A 1 108 ? -13.593 2.682 14.397 1.00 90.62 108 SER A C 1
ATOM 913 O O . SER A 1 108 ? -13.929 1.559 14.764 1.00 90.62 108 SER A O 1
ATOM 915 N N . GLY A 1 109 ? -12.462 2.871 13.711 1.00 89.19 109 GLY A N 1
ATOM 916 C CA . GLY A 1 109 ? -11.546 1.807 13.308 1.00 89.19 109 GLY A CA 1
ATOM 917 C C . GLY A 1 109 ? -11.990 1.014 12.077 1.00 89.19 109 GLY A C 1
ATOM 918 O O . GLY A 1 109 ? -11.401 -0.037 11.799 1.00 89.19 109 GLY A O 1
ATOM 919 N N . ASP A 1 110 ? -13.012 1.484 11.356 1.00 93.56 110 ASP A N 1
ATOM 920 C CA . ASP A 1 110 ? -13.609 0.757 10.225 1.00 93.56 110 ASP A CA 1
ATOM 921 C C . ASP A 1 110 ? -13.117 1.228 8.859 1.00 93.56 110 ASP A C 1
ATOM 923 O O . ASP A 1 110 ? -13.258 0.502 7.875 1.00 93.56 110 ASP A O 1
ATOM 927 N N . TYR A 1 111 ? -12.525 2.418 8.791 1.00 97.31 111 TYR A N 1
ATOM 928 C CA . TYR A 1 111 ? -12.036 3.018 7.554 1.00 97.31 111 TYR A CA 1
ATOM 929 C C . TYR A 1 111 ? -10.598 3.480 7.697 1.00 97.31 111 TYR A C 1
ATOM 931 O O . TYR A 1 111 ? -10.204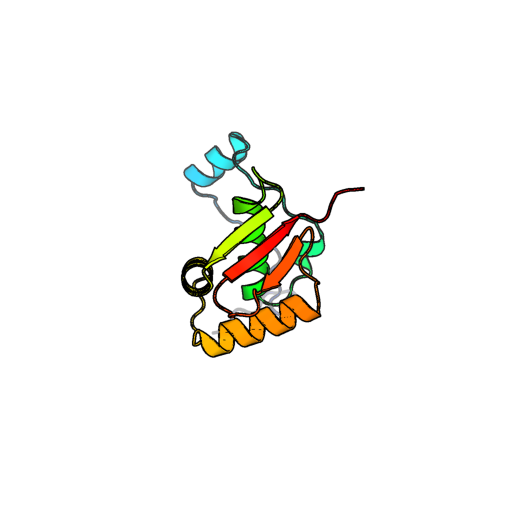 4.022 8.730 1.00 97.31 111 TYR A O 1
ATOM 939 N N . VAL A 1 112 ? -9.854 3.288 6.615 1.00 97.88 112 VAL A N 1
ATOM 940 C CA . VAL A 1 112 ? -8.479 3.732 6.440 1.00 97.88 112 VAL A CA 1
ATOM 941 C C . VAL A 1 112 ? -8.457 4.702 5.268 1.00 97.88 112 VAL A C 1
ATOM 943 O O . VAL A 1 112 ? -8.980 4.402 4.194 1.00 97.88 112 VAL A O 1
ATOM 946 N N . THR A 1 113 ? -7.870 5.869 5.480 1.00 97.69 113 THR A N 1
ATOM 947 C CA . THR A 1 113 ? -7.650 6.894 4.468 1.00 97.69 113 THR A CA 1
ATOM 948 C C . THR A 1 113 ? -6.170 6.933 4.113 1.00 97.69 113 THR A C 1
ATOM 950 O O . THR A 1 113 ? -5.315 6.987 4.992 1.00 97.69 113 THR A O 1
ATOM 953 N N . PHE A 1 114 ? -5.883 6.940 2.814 1.00 97.38 114 PHE A N 1
ATOM 954 C CA . PHE A 1 114 ? -4.581 7.276 2.258 1.00 97.38 114 PHE A CA 1
ATOM 955 C C . PHE A 1 114 ? -4.682 8.638 1.583 1.00 97.38 114 PHE A C 1
ATOM 957 O O . PHE A 1 114 ? -5.508 8.832 0.687 1.00 97.38 114 PHE A O 1
ATOM 964 N N . THR A 1 115 ? -3.824 9.565 1.984 1.00 96.25 115 THR A N 1
ATOM 965 C CA . THR A 1 115 ? -3.747 10.903 1.390 1.00 96.25 115 THR A CA 1
ATOM 966 C C . THR A 1 115 ? -2.357 11.087 0.811 1.00 96.25 115 THR A C 1
ATOM 968 O O . THR A 1 115 ? -1.362 10.844 1.494 1.00 96.25 115 THR A O 1
ATOM 971 N N . ARG A 1 116 ? -2.263 11.477 -0.462 1.00 93.75 116 ARG A N 1
ATOM 972 C CA . ARG A 1 116 ? -0.973 11.793 -1.076 1.00 93.75 116 ARG A CA 1
ATOM 973 C C . ARG A 1 116 ? -0.400 13.022 -0.370 1.00 93.75 116 ARG A C 1
ATOM 975 O O . ARG A 1 116 ? -1.086 14.026 -0.232 1.00 93.75 116 ARG A O 1
ATOM 982 N N . ARG A 1 117 ? 0.855 12.975 0.059 1.00 91.06 117 ARG A N 1
ATOM 983 C CA . ARG A 1 117 ? 1.563 14.166 0.531 1.00 91.06 117 ARG A CA 1
ATOM 984 C C . ARG A 1 117 ? 1.636 15.138 -0.641 1.00 91.06 117 ARG A C 1
ATOM 986 O O . ARG A 1 117 ? 2.014 14.733 -1.742 1.00 91.06 117 ARG A O 1
ATOM 993 N N . GLY A 1 118 ? 1.208 16.381 -0.430 1.00 74.19 118 GLY A N 1
ATOM 994 C CA . GLY A 1 118 ? 1.393 17.434 -1.423 1.00 74.19 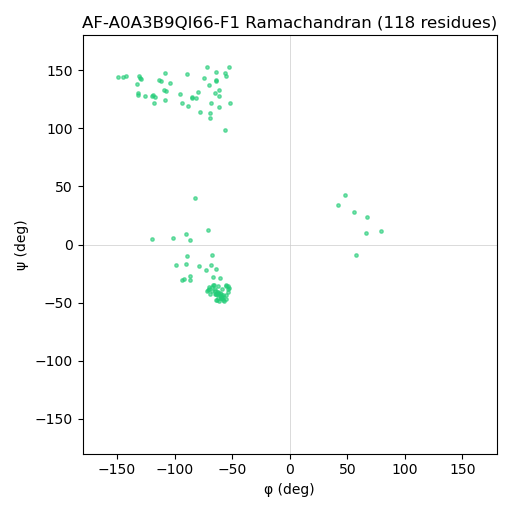118 GLY A CA 1
ATOM 995 C C . GLY A 1 118 ? 2.862 17.460 -1.831 1.00 74.19 118 GLY A C 1
ATOM 996 O O . GLY A 1 118 ? 3.739 17.547 -0.975 1.00 74.19 118 GLY A O 1
ATOM 997 N N . SER A 1 119 ? 3.126 17.282 -3.120 1.00 53.88 119 SER A N 1
ATOM 998 C CA . SER A 1 119 ? 4.448 17.516 -3.683 1.00 53.88 119 SER A CA 1
ATOM 999 C C . SER A 1 119 ? 4.696 19.020 -3.629 1.00 53.88 119 SER A C 1
ATOM 1001 O O . SER A 1 119 ? 4.019 19.750 -4.353 1.00 53.88 119 SER A O 1
ATOM 1003 N N . ASN A 1 120 ? 5.597 19.460 -2.747 1.00 36.25 120 ASN A N 1
ATOM 1004 C CA . ASN A 1 120 ? 6.309 20.722 -2.954 1.00 36.25 120 ASN A CA 1
ATOM 1005 C C . ASN A 1 120 ? 7.262 20.575 -4.140 1.00 36.25 120 ASN A C 1
ATOM 1007 O O . ASN A 1 120 ? 7.808 19.458 -4.307 1.00 36.25 120 ASN A O 1
#

=== Feature glossary ===
Reading guide. The protein is described through the following features:

Foldseek 3Di. A 3Di character summarizes, for each residue, the relative orientation of the Cα frame of its nearest spatial neighbor. Because it encodes fold topology rather than chemistry, 3Di alignments detect remote structural similarity that sequence alignment misses.

Contact-map, Ramachandran, and PAE plots. Plot images: a contact map (which residues are close in 3D, as an N×N binary image), a Ramachandran scatter (backbone torsion angles, revealing secondary-structure composition at a glance), and — for AlphaFold structures — a PAE heatmap (pairwise prediction confidence).

Radius of gyration, Cα contacts, bounding box. Radius of gyration (Rg) is the root-mean-square distance of Cα atoms from their centroid — a single number for overall size and compactness. A globular domain of N residues has Rg ≈ 2.2·N^0.38 Å; an extended or disordered chain has a much larger Rg. The Cα contact count is the number of residue pairs whose Cα atoms are within 8 Å and are more than four positions apart in sequence — a standard proxy for tertiary packing density. The bounding box is the smallest axis-aligned box enclosing all Cα atoms.

Secondary structure (8-state, DSSP). Eight-state secondary structure (DSSP): H is the canonical α-helix, G the tighter 3₁₀-helix, I the wider π-helix; E/B are β-structure, T and S are turns and bends, and '-' is everything else. DSSP derives these from the pattern of main-chain N–H···O=C hydrogen bonds, not from the sequence.

B-factor. B-factor (Debye–Waller factor) reflects atomic displacement in the crystal lattice. It is an experimental observable (units Å²), not a prediction; low values mean the atom is pinned down, high values mean it moves or is heterogeneous across the crystal.

pLDDT. pLDDT is the predicted lDDT-Cα score: AlphaFold's confidence that the local environment of each residue (all inter-atomic distances within 15 Å) is correctly placed. It is a per-residue number between 0 and 100, with higher meaning more reliable.

Nearest PDB structures. Nearest PDB neighbors are the top structural matches found by Foldseek when searching this structure against the entire Protein Data Bank. Each hit reports a TM-score (0 to 1; >0.5 almost always implies the same fold) and an E-value. These are *structural* homologs — they may share no detectable sequence similarity.

Solvent-accessible surface area. Accessible surface area quantifies burial. A residue with SASA near zero is packed into the hydrophobic core; one with SASA >100 Å² sits on the surface. Computed here via the Shrake–Rupley numerical algorithm with a 1.4 Å probe.

Rendered structure images. Structure images are PyMOL renders from six orthogonal camera directions. Cartoon representation draws helices as coils and strands as arrows; sticks shows the backbone as bonds; surface shows the solvent-excluded envelope. Rainbow coloring maps sequence position to hue (blue→red, N→C); chain coloring assigns a distinct color per polypeptide.

Backbone torsions (φ/ψ). φ (phi) and ψ (psi) are the two rotatable backbone dihedrals per residue: φ is the C(i-1)–N–Cα–C torsion, ψ is the N–Cα–C–N(i+1) torsion, both in degrees on (−180°, 180°]. α-helical residues cluster near (−60°, −45°); β-strand residues near (−120°, +130°). A Ramachandran plot is simply a scatter of (φ, ψ) for every residue.

Predicted aligned error. Predicted Aligned Error (PAE) is an AlphaFold confidence matrix: entry (i, j) is the expected error in the position of residue j, in ångströms, when the prediction is superimposed on the true structure at residue i. Low PAE within a block of residues means that block is internally rigid and well-predicted; high PAE between two blocks means their relative placement is uncertain even if each block individually is confident.

mmCIF coordinates. Structure coordinates are given as an mmCIF _atom_site loop: one row per atom with element, residue name, chain id, sequence number, and x/y/z position in Å. Only the four main-chain atoms per residue are included here; side chains are omitted to keep the record compact.

InterPro / GO / CATH / organism. Database cross-references. InterPro integrates a dozen domain/family signature databases into unified entries with residue-range hits. GO terms attach function/process/location labels with evidence codes. CATH codes position the fold in a four-level structural taxonomy. Organism is the NCBI-taxonomy species name.

Secondary structure (3-state, P-SEA). SS3 is a coarse helix/strand/coil call (letters a/b/c) made by the P-SEA algorithm from inter-Cα distances and dihedrals. It is less detailed than DSSP but needs only Cα positions.

Sequence. Sequence gives the chain of amino acids in standard one-letter code (A=alanine, C=cysteine, …, Y=tyrosine), read N→C. It is the only feature that is directly encoded by the gene; all structural features are derived from the folded form of this sequence.